Protein AF-A0A5P0ZJN7-F1 (afdb_monomer)

Organism: NCBI:txid2486008

Sequence (76 aa):
MNFKIWWVLTIFYIVLFSSIATWLLVRPISGVTAAEVYQFRAFSLAIMGFFLTIASVSQVLIAFGLRDKARKKSAE

Foldseek 3Di:
DPVVVLVVVLVVLVVVLVVVLVCLVPDDDPPDDPVVSVVVSVVVNVVSVVVSVVVVVVSVVVVVVVVVVVVVVVVD

pLDDT: mean 77.14, std 9.13, range [49.22, 87.5]

Mean predicted aligned error: 8.75 Å

Secondary structure (DSSP, 8-state):
--HHHHHHHHHHHHHHHHHHHHHHHHS---SS-HHHHHHHHHHHHHHHHHHHHHHHHHHHHHHHHHHHHHHHHT--

Structure (mmCIF, N/CA/C/O backbone):
data_AF-A0A5P0ZJN7-F1
#
_entry.id   AF-A0A5P0ZJN7-F1
#
loop_
_atom_site.group_PDB
_atom_site.id
_atom_site.type_symbol
_atom_site.label_atom_id
_atom_site.label_alt_id
_atom_site.label_comp_id
_atom_site.label_asym_id
_atom_site.label_entity_id
_atom_site.label_seq_id
_atom_site.pdbx_PDB_ins_code
_atom_site.Cartn_x
_atom_site.Cartn_y
_atom_site.Cartn_z
_atom_site.occupancy
_atom_site.B_iso_or_equiv
_atom_site.auth_seq_id
_atom_site.auth_comp_id
_atom_site.auth_asym_id
_atom_site.auth_atom_id
_atom_site.pdbx_PDB_model_num
ATOM 1 N N . MET A 1 1 ? -17.722 6.554 18.261 1.00 52.50 1 MET A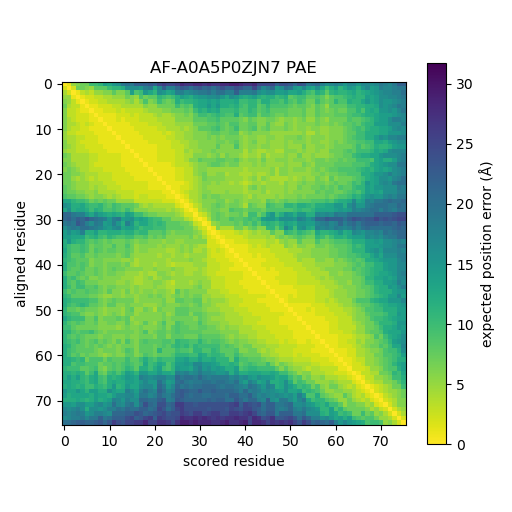 N 1
ATOM 2 C CA . MET A 1 1 ? -17.373 6.590 16.824 1.00 52.50 1 MET A CA 1
ATOM 3 C C . MET A 1 1 ? -17.966 5.346 16.180 1.00 52.50 1 MET A C 1
ATOM 5 O O . MET A 1 1 ? -17.680 4.256 16.657 1.00 52.50 1 MET A O 1
ATOM 9 N N . ASN A 1 2 ? -18.882 5.487 15.218 1.00 62.56 2 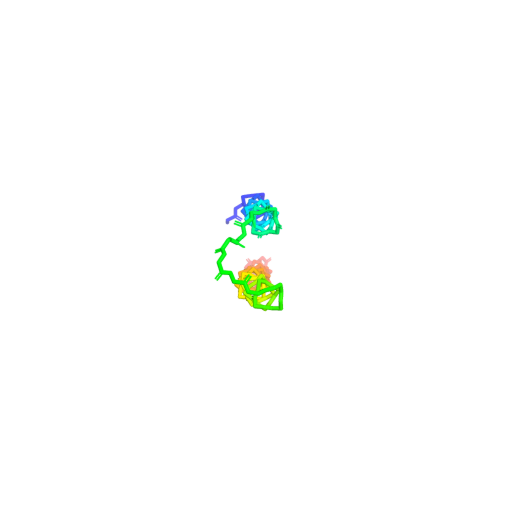ASN A N 1
ATOM 10 C CA . ASN A 1 2 ? -19.616 4.344 14.667 1.00 62.56 2 ASN A CA 1
ATOM 11 C C . ASN A 1 2 ? -18.653 3.366 13.977 1.00 62.56 2 ASN A C 1
ATOM 13 O O . ASN A 1 2 ? -18.013 3.732 12.995 1.00 62.56 2 ASN A O 1
ATOM 17 N N . PHE A 1 3 ? -18.592 2.119 14.457 1.00 65.50 3 PHE A N 1
ATOM 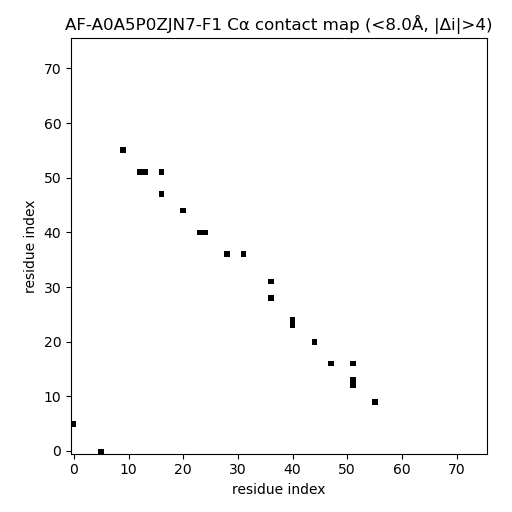18 C CA . PHE A 1 3 ? -17.748 1.043 13.908 1.00 65.50 3 PHE A CA 1
ATOM 19 C C . PHE A 1 3 ? -17.948 0.871 12.386 1.00 65.50 3 PHE A C 1
ATOM 21 O O . PHE A 1 3 ? -17.016 0.548 11.663 1.00 65.50 3 PHE A O 1
ATOM 28 N N . LYS A 1 4 ? -19.151 1.185 11.882 1.00 68.06 4 LYS A N 1
ATOM 29 C CA . LYS A 1 4 ? -19.492 1.201 10.449 1.00 68.06 4 LYS A CA 1
ATOM 30 C C . LYS A 1 4 ? -18.706 2.240 9.638 1.00 68.06 4 LYS A C 1
ATOM 32 O O . LYS A 1 4 ? -18.132 1.885 8.619 1.00 68.06 4 LYS A O 1
ATOM 37 N N . ILE A 1 5 ? -18.635 3.495 10.099 1.00 73.12 5 ILE A N 1
ATOM 38 C CA . ILE A 1 5 ? -17.861 4.568 9.431 1.00 73.12 5 ILE A CA 1
ATOM 39 C C . ILE A 1 5 ? -16.383 4.186 9.350 1.00 73.12 5 ILE A C 1
ATOM 41 O O . ILE A 1 5 ? -15.686 4.511 8.395 1.00 73.12 5 ILE A O 1
ATOM 45 N N . TRP A 1 6 ? -15.928 3.450 10.354 1.00 71.44 6 TRP A N 1
ATOM 46 C CA . TRP A 1 6 ? -14.554 3.023 10.476 1.00 71.44 6 TRP A CA 1
ATOM 47 C C . TRP A 1 6 ? -14.147 1.991 9.416 1.00 71.44 6 TRP A C 1
ATOM 49 O O . TRP A 1 6 ? -13.165 2.194 8.711 1.00 71.44 6 TRP A O 1
ATOM 59 N N . TRP A 1 7 ? -14.960 0.950 9.222 1.00 76.44 7 TRP A N 1
ATOM 60 C CA . TRP A 1 7 ? -14.757 -0.027 8.147 1.00 76.44 7 TRP A CA 1
ATOM 61 C C . TRP A 1 7 ? -14.915 0.579 6.753 1.00 76.44 7 TRP A C 1
ATOM 63 O O . TRP A 1 7 ? -14.164 0.225 5.848 1.00 76.44 7 TRP A O 1
ATOM 73 N N . VAL A 1 8 ? -15.849 1.520 6.580 1.00 81.00 8 VAL A N 1
ATOM 74 C CA . VAL A 1 8 ? -16.018 2.246 5.311 1.00 81.00 8 VAL A CA 1
ATOM 75 C C . VAL A 1 8 ? -14.750 3.022 4.957 1.00 81.00 8 VAL A C 1
ATOM 77 O O . VAL A 1 8 ? -14.321 2.988 3.807 1.00 81.00 8 VAL A O 1
ATOM 80 N N . LEU A 1 9 ? -14.108 3.661 5.940 1.00 81.62 9 LEU A N 1
ATOM 81 C CA . LEU A 1 9 ? -12.854 4.379 5.724 1.00 81.62 9 LEU A CA 1
ATOM 82 C C . LEU A 1 9 ? -11.717 3.426 5.320 1.00 81.62 9 LEU A C 1
ATOM 84 O O . LEU A 1 9 ? -10.979 3.721 4.385 1.00 81.62 9 LEU A O 1
ATOM 88 N N . THR A 1 10 ? -11.593 2.266 5.968 1.00 79.56 10 THR A N 1
ATOM 89 C CA . THR A 1 10 ? -10.596 1.249 5.593 1.00 79.56 10 THR A CA 1
ATOM 90 C C . THR A 1 10 ? -10.825 0.726 4.173 1.00 79.56 10 THR A C 1
ATOM 92 O O . THR A 1 10 ? -9.889 0.692 3.378 1.00 79.56 10 THR A O 1
ATOM 95 N N . ILE A 1 11 ? -12.067 0.379 3.819 1.00 83.56 11 ILE A N 1
ATOM 96 C CA . ILE A 1 11 ? -12.419 -0.077 2.463 1.00 83.56 11 ILE A CA 1
ATOM 97 C C . ILE A 1 11 ? -12.103 1.012 1.432 1.00 83.56 11 ILE A C 1
ATOM 99 O O . ILE A 1 11 ? -11.529 0.714 0.388 1.00 83.56 11 ILE A O 1
ATOM 103 N N . PHE A 1 12 ? -12.408 2.275 1.740 1.00 84.38 12 PHE A N 1
ATOM 104 C CA . PHE A 1 12 ? -12.071 3.409 0.882 1.00 84.38 12 PHE A CA 1
ATOM 105 C C . PHE A 1 12 ? -10.561 3.495 0.609 1.00 84.38 12 PHE A C 1
ATOM 107 O O . PHE A 1 12 ? -10.160 3.602 -0.549 1.00 84.38 12 PHE A O 1
ATOM 114 N N . TYR A 1 13 ? -9.715 3.369 1.639 1.00 80.50 13 TYR A N 1
ATOM 115 C CA . TYR A 1 13 ? -8.256 3.364 1.466 1.00 80.50 13 TYR A CA 1
ATOM 116 C C . TYR A 1 13 ? -7.751 2.166 0.657 1.00 80.50 13 TYR A C 1
ATOM 118 O O . TYR A 1 13 ? -6.849 2.333 -0.163 1.00 80.50 13 TYR A O 1
ATOM 126 N N . ILE A 1 14 ? -8.341 0.982 0.839 1.00 83.94 14 ILE A N 1
ATOM 127 C CA . ILE A 1 14 ? -7.994 -0.211 0.054 1.00 83.94 14 ILE A CA 1
ATOM 128 C C . ILE A 1 14 ? -8.313 0.014 -1.428 1.00 83.94 14 ILE A C 1
ATOM 130 O O . ILE A 1 14 ? -7.455 -0.209 -2.278 1.00 83.94 14 ILE A O 1
ATOM 134 N N . VAL A 1 15 ? -9.512 0.509 -1.750 1.00 87.50 15 VAL A N 1
ATOM 135 C CA . VAL A 1 15 ? -9.926 0.777 -3.139 1.00 87.50 15 VAL A CA 1
ATOM 136 C C . VAL A 1 15 ? -9.050 1.853 -3.783 1.00 87.50 15 VAL A C 1
ATOM 138 O O . VAL A 1 15 ? -8.621 1.698 -4.931 1.00 87.50 15 VAL A O 1
ATOM 141 N N . LEU A 1 16 ? -8.747 2.925 -3.046 1.00 84.56 16 LEU A N 1
ATOM 142 C CA . LEU A 1 16 ? -7.870 3.996 -3.514 1.00 84.56 16 LEU A CA 1
ATOM 143 C C . LEU A 1 16 ? -6.461 3.460 -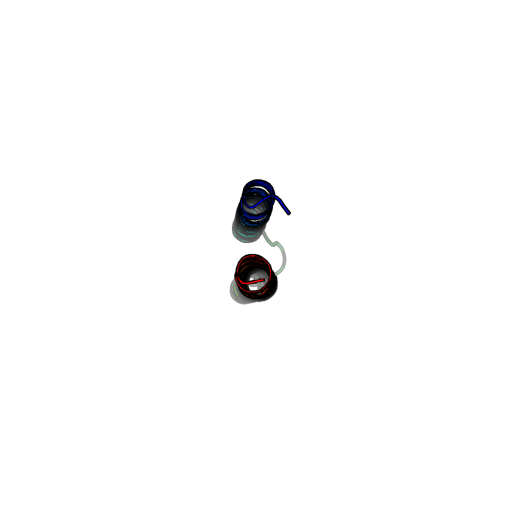3.813 1.00 84.56 16 LEU A C 1
ATOM 145 O O . LEU A 1 16 ? -5.900 3.742 -4.871 1.00 84.56 16 LEU A O 1
ATOM 149 N N . PHE A 1 17 ? -5.923 2.624 -2.922 1.00 85.19 17 PHE A N 1
ATOM 150 C CA . PH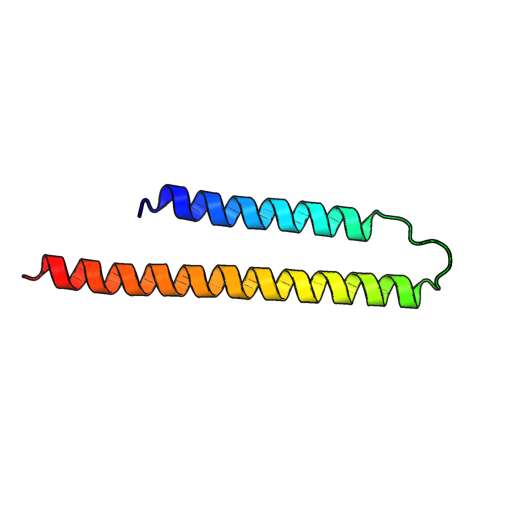E A 1 17 ? -4.627 1.978 -3.105 1.00 85.19 17 PHE A CA 1
ATOM 151 C C . PHE A 1 17 ? -4.611 1.050 -4.321 1.00 85.19 17 PHE A C 1
ATOM 153 O O . PHE A 1 17 ? -3.736 1.188 -5.172 1.00 85.19 17 PHE A O 1
ATOM 160 N N . SER A 1 18 ? -5.593 0.154 -4.456 1.00 82.19 18 SER A N 1
ATOM 161 C CA . SER A 1 18 ? -5.687 -0.755 -5.604 1.00 82.19 18 SER A CA 1
ATOM 162 C C . SER A 1 18 ? -5.813 -0.001 -6.930 1.00 82.19 18 SER A C 1
ATOM 164 O O . SER A 1 18 ? -5.205 -0.404 -7.923 1.00 82.19 18 SER A O 1
ATOM 166 N N . SER A 1 19 ? -6.542 1.118 -6.949 1.00 85.56 19 SER A N 1
ATOM 167 C CA . SER A 1 19 ? -6.698 1.957 -8.145 1.00 85.56 19 SER A CA 1
ATOM 168 C C . SER A 1 19 ? -5.376 2.606 -8.558 1.00 85.56 19 SER A C 1
ATOM 170 O O . SER A 1 19 ? -4.986 2.531 -9.723 1.00 85.56 19 SER A O 1
ATOM 172 N N . ILE A 1 20 ? -4.645 3.188 -7.601 1.00 84.56 20 ILE A N 1
ATOM 173 C CA . ILE A 1 20 ? -3.349 3.827 -7.864 1.00 84.56 20 ILE A CA 1
ATOM 174 C C . ILE A 1 20 ? -2.289 2.784 -8.238 1.00 84.56 20 ILE A C 1
ATOM 176 O O . ILE A 1 20 ? -1.534 2.998 -9.183 1.00 84.56 20 ILE A O 1
ATOM 180 N N . ALA A 1 21 ? -2.262 1.634 -7.560 1.00 83.06 21 ALA A N 1
ATOM 181 C CA . ALA A 1 21 ? -1.356 0.535 -7.884 1.00 83.06 21 ALA A CA 1
ATOM 182 C C . ALA A 1 21 ? -1.584 0.022 -9.315 1.00 83.06 21 ALA A C 1
ATOM 184 O O . ALA A 1 21 ? -0.633 -0.114 -10.083 1.00 83.06 21 ALA A O 1
ATOM 185 N N . THR A 1 22 ? -2.844 -0.192 -9.704 1.00 85.62 22 THR A N 1
ATOM 186 C CA . THR A 1 22 ? -3.199 -0.612 -11.069 1.00 85.62 22 THR A CA 1
ATOM 187 C C . THR A 1 22 ? -2.770 0.436 -12.091 1.00 85.62 22 THR A C 1
ATOM 189 O O . THR A 1 22 ? -2.122 0.103 -13.081 1.00 85.62 22 THR A O 1
ATOM 192 N N . TRP A 1 23 ? -3.053 1.715 -11.831 1.00 84.44 23 TRP A N 1
ATOM 193 C CA . TRP A 1 23 ? -2.627 2.808 -12.703 1.00 84.44 23 TRP A CA 1
ATOM 194 C C . TRP A 1 23 ? -1.103 2.853 -12.873 1.00 84.44 23 TRP A C 1
ATOM 196 O O . TRP A 1 23 ? -0.612 2.989 -13.991 1.00 84.44 23 TRP A O 1
ATOM 206 N N . LEU A 1 24 ? -0.345 2.666 -11.792 1.00 83.50 24 LEU A N 1
ATOM 207 C CA . LEU A 1 24 ? 1.118 2.667 -11.812 1.00 83.50 24 LEU A CA 1
ATOM 208 C C . LEU A 1 24 ? 1.702 1.507 -12.640 1.00 83.50 24 LEU A C 1
ATOM 210 O O . LEU A 1 24 ? 2.713 1.673 -13.328 1.00 83.50 24 LEU A O 1
ATOM 214 N N . LEU A 1 25 ? 1.062 0.336 -12.583 1.00 80.38 25 LEU A N 1
ATOM 215 C CA . LEU A 1 25 ? 1.473 -0.854 -13.332 1.00 80.38 25 LEU A CA 1
ATOM 216 C C . LEU A 1 25 ? 1.113 -0.766 -14.820 1.00 80.38 25 LEU A C 1
ATOM 218 O O . LEU A 1 25 ? 1.881 -1.233 -15.661 1.00 80.38 25 LEU A O 1
ATOM 222 N N . VAL A 1 26 ? -0.026 -0.152 -15.147 1.00 84.38 26 VAL A N 1
ATOM 223 C CA . VAL A 1 26 ? -0.520 -0.033 -16.527 1.00 84.38 26 VAL A CA 1
ATOM 224 C C . VAL A 1 26 ? 0.107 1.157 -17.254 1.00 84.38 26 VAL A C 1
ATOM 226 O O . VAL A 1 26 ? 0.287 1.105 -18.471 1.00 84.38 26 VAL A O 1
ATOM 229 N N . ARG A 1 27 ? 0.483 2.225 -16.538 1.00 81.88 27 ARG A N 1
ATOM 230 C CA . ARG A 1 27 ? 1.036 3.432 -17.158 1.00 81.88 27 ARG A CA 1
ATOM 231 C C . ARG A 1 27 ? 2.347 3.118 -17.893 1.00 81.88 27 ARG A C 1
ATOM 233 O O . ARG A 1 27 ? 3.303 2.664 -17.251 1.00 81.88 27 ARG A O 1
ATOM 240 N N . PRO A 1 28 ? 2.437 3.404 -19.204 1.00 77.38 28 PRO A N 1
ATOM 241 C CA . PRO A 1 28 ? 3.693 3.301 -19.927 1.00 77.38 28 PRO A CA 1
ATOM 242 C C . PRO A 1 28 ? 4.643 4.403 -19.451 1.00 77.38 28 PRO A C 1
ATOM 244 O O . PRO A 1 28 ? 4.262 5.570 -19.347 1.00 77.38 28 PRO A O 1
ATOM 247 N N . ILE A 1 29 ? 5.880 4.022 -19.14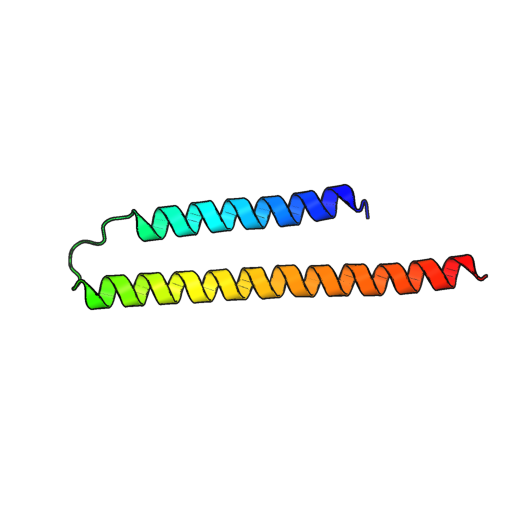1 1.00 76.88 29 ILE A N 1
ATOM 248 C CA . ILE A 1 29 ? 6.958 4.953 -18.810 1.00 76.88 29 ILE A CA 1
ATOM 249 C C . ILE A 1 29 ? 7.919 4.935 -19.994 1.00 76.88 29 ILE A C 1
ATOM 251 O O . ILE A 1 29 ? 8.589 3.937 -20.247 1.00 76.88 29 ILE A O 1
ATOM 255 N N . SER A 1 30 ? 7.922 6.018 -20.760 1.00 77.56 30 SER A N 1
ATOM 256 C CA . SER A 1 30 ? 8.786 6.217 -21.920 1.00 77.56 30 SER A CA 1
ATOM 257 C C . SER A 1 30 ? 10.099 6.892 -21.510 1.00 77.56 30 SER A C 1
ATOM 259 O O . SER A 1 30 ? 10.107 7.756 -20.637 1.00 77.56 30 SER A O 1
ATOM 261 N N . GLY A 1 31 ? 11.205 6.511 -22.158 1.00 74.50 31 GLY A N 1
ATOM 262 C CA . GLY A 1 31 ? 12.522 7.136 -21.958 1.00 74.50 31 GLY A CA 1
ATOM 263 C C . GLY A 1 31 ? 13.389 6.534 -20.846 1.00 74.50 31 GLY A C 1
ATOM 264 O O . GLY A 1 31 ? 14.356 7.168 -20.442 1.00 74.50 31 GLY A O 1
ATOM 265 N N . VAL A 1 32 ? 13.056 5.339 -20.349 1.00 78.50 32 VAL A N 1
ATOM 266 C CA . VAL A 1 32 ? 13.734 4.687 -19.215 1.00 78.50 32 VAL A CA 1
ATOM 267 C C . VAL A 1 32 ? 13.880 3.182 -19.499 1.00 78.50 32 VAL A C 1
ATOM 269 O O . VAL A 1 32 ? 13.030 2.609 -20.187 1.00 78.50 32 VAL A O 1
ATOM 272 N N . THR A 1 33 ? 14.939 2.523 -19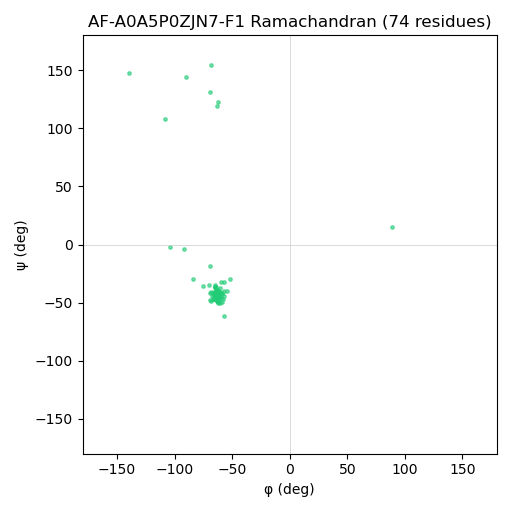.016 1.00 81.06 33 THR A N 1
ATOM 273 C CA . THR A 1 33 ? 15.132 1.078 -19.243 1.00 81.06 33 THR A CA 1
ATOM 274 C C . THR A 1 33 ? 14.095 0.238 -18.486 1.00 81.06 33 THR A C 1
ATOM 276 O O . THR A 1 33 ? 13.564 0.646 -17.453 1.00 81.06 33 THR A O 1
ATOM 279 N N . ALA A 1 34 ? 13.806 -0.977 -18.967 1.00 78.00 34 ALA A N 1
ATOM 280 C CA . ALA A 1 34 ? 12.810 -1.858 -18.341 1.00 78.00 34 ALA A CA 1
ATOM 281 C C . ALA A 1 34 ? 13.111 -2.167 -16.857 1.00 78.00 34 ALA A C 1
ATOM 283 O O . ALA A 1 34 ? 12.188 -2.303 -16.053 1.00 78.00 34 ALA A O 1
ATOM 284 N N . ALA A 1 35 ? 14.395 -2.234 -16.487 1.00 80.94 35 ALA A N 1
ATOM 285 C CA . ALA A 1 35 ? 14.834 -2.456 -15.112 1.00 80.94 35 ALA A CA 1
ATOM 286 C C . ALA A 1 35 ? 14.501 -1.264 -14.200 1.00 80.94 35 ALA A C 1
ATOM 288 O O . ALA A 1 35 ? 13.968 -1.449 -13.107 1.00 80.94 35 ALA A O 1
ATOM 289 N N . GLU A 1 36 ? 14.748 -0.041 -14.665 1.00 81.25 36 GLU A N 1
ATOM 290 C CA .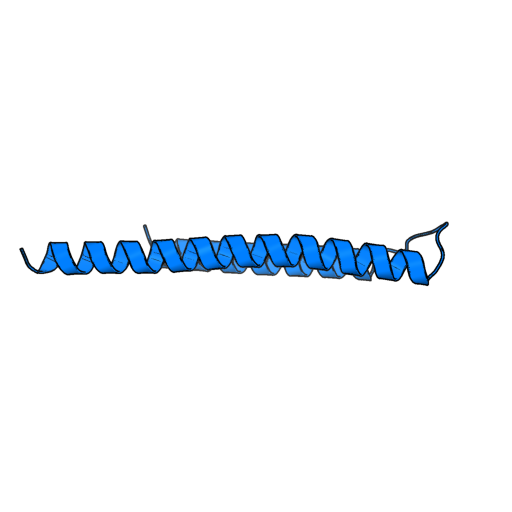 GLU A 1 36 ? 14.423 1.186 -13.933 1.00 81.25 36 GLU A CA 1
ATOM 291 C C . GLU A 1 36 ? 12.907 1.356 -13.776 1.00 81.25 36 GLU A C 1
ATOM 293 O O . GLU A 1 36 ? 12.431 1.680 -12.691 1.00 81.25 36 GLU A O 1
ATOM 298 N N . VAL A 1 37 ? 12.118 1.049 -14.814 1.00 82.44 37 VAL A N 1
ATOM 299 C CA . VAL A 1 37 ? 10.646 1.050 -14.730 1.00 82.44 37 VAL A CA 1
ATOM 300 C C . VAL A 1 37 ? 10.153 0.079 -13.655 1.00 82.44 37 VAL A C 1
ATOM 302 O O . VAL A 1 37 ? 9.254 0.417 -12.882 1.00 82.44 37 VAL A O 1
ATOM 305 N N . TYR A 1 38 ? 10.750 -1.114 -13.570 1.00 82.12 38 TYR A N 1
ATOM 306 C CA . TYR A 1 38 ? 10.417 -2.087 -12.532 1.00 82.12 38 TYR A CA 1
ATOM 307 C C . TYR A 1 38 ? 10.804 -1.590 -11.132 1.00 82.12 38 TYR A C 1
ATOM 309 O O . TYR A 1 38 ? 9.990 -1.676 -10.213 1.00 82.12 38 TYR A O 1
ATOM 317 N N . GLN A 1 39 ? 11.999 -1.014 -10.971 1.00 82.44 39 GLN A N 1
ATOM 318 C CA . GLN A 1 39 ? 12.457 -0.454 -9.696 1.00 82.44 39 GLN A CA 1
ATOM 319 C C . GLN A 1 39 ? 11.569 0.700 -9.221 1.00 82.44 39 GLN A C 1
ATOM 321 O O . GLN A 1 39 ? 11.137 0.693 -8.069 1.00 82.44 39 GLN A O 1
ATOM 326 N N . PHE A 1 40 ? 11.223 1.644 -10.101 1.00 81.31 40 PHE A N 1
ATOM 327 C CA . PHE A 1 40 ? 10.314 2.744 -9.773 1.00 81.31 40 PHE A CA 1
ATOM 328 C C . PHE A 1 40 ? 8.935 2.233 -9.357 1.00 81.31 40 PHE A C 1
ATOM 330 O O . PHE A 1 40 ? 8.393 2.673 -8.343 1.00 81.31 40 PHE A O 1
ATOM 337 N N . ARG A 1 41 ? 8.381 1.264 -10.097 1.00 83.50 41 ARG A N 1
ATOM 338 C CA . ARG A 1 41 ? 7.085 0.663 -9.761 1.00 83.50 41 ARG A CA 1
ATOM 339 C C . ARG A 1 41 ? 7.120 -0.034 -8.407 1.00 83.50 41 ARG A C 1
ATOM 341 O O . ARG A 1 41 ? 6.269 0.243 -7.567 1.00 83.50 41 ARG A O 1
ATOM 348 N N . ALA A 1 42 ? 8.113 -0.889 -8.179 1.00 81.75 42 ALA A N 1
ATOM 349 C CA . ALA A 1 42 ? 8.271 -1.618 -6.926 1.00 81.75 42 ALA A CA 1
ATOM 350 C C . ALA A 1 42 ? 8.468 -0.671 -5.733 1.00 81.75 42 ALA A C 1
ATOM 352 O O . ALA A 1 42 ? 7.840 -0.858 -4.694 1.00 81.75 42 ALA A O 1
ATOM 353 N N . PHE A 1 43 ? 9.275 0.381 -5.896 1.00 84.00 43 PHE A N 1
ATOM 354 C CA . PHE A 1 43 ? 9.520 1.377 -4.856 1.00 84.00 43 PHE A CA 1
ATOM 355 C C . PHE A 1 43 ? 8.257 2.174 -4.508 1.00 84.00 43 PHE A C 1
ATOM 357 O O . PHE A 1 43 ? 7.909 2.304 -3.334 1.00 84.00 43 PHE A O 1
ATOM 364 N N . SER A 1 44 ? 7.516 2.654 -5.511 1.00 83.25 44 SER A N 1
ATOM 365 C CA . SER A 1 44 ? 6.247 3.352 -5.285 1.00 83.25 44 SER A CA 1
ATOM 366 C C . SER A 1 44 ? 5.189 2.446 -4.645 1.00 83.25 44 SER A C 1
ATOM 368 O O . SER A 1 44 ? 4.512 2.880 -3.713 1.00 83.25 44 SER A O 1
ATOM 370 N N . LEU A 1 45 ? 5.074 1.182 -5.075 1.00 84.75 45 LEU A N 1
ATOM 371 C CA . LEU A 1 45 ? 4.193 0.195 -4.438 1.00 84.75 45 LEU A CA 1
ATOM 372 C C . LEU A 1 45 ? 4.590 -0.070 -2.980 1.00 84.75 45 LEU A C 1
ATOM 374 O O . LEU A 1 45 ? 3.713 -0.131 -2.118 1.00 84.75 45 LEU A O 1
ATOM 378 N N . ALA A 1 46 ? 5.888 -0.178 -2.688 1.00 84.31 46 ALA A N 1
ATOM 379 C CA . ALA A 1 46 ? 6.391 -0.392 -1.334 1.00 84.31 46 ALA A CA 1
ATOM 380 C C . ALA A 1 46 ? 6.082 0.797 -0.411 1.00 84.31 46 ALA A C 1
ATOM 382 O O . ALA A 1 46 ? 5.573 0.593 0.691 1.00 84.31 46 ALA A O 1
ATOM 383 N N . ILE A 1 47 ? 6.311 2.035 -0.868 1.00 85.81 47 ILE A N 1
ATOM 384 C CA . ILE A 1 47 ? 5.972 3.247 -0.104 1.00 85.81 47 ILE A CA 1
ATOM 385 C C . ILE A 1 47 ? 4.472 3.299 0.179 1.00 85.81 47 ILE A C 1
ATOM 387 O O . ILE A 1 47 ? 4.061 3.486 1.324 1.00 85.81 47 ILE A O 1
ATOM 391 N N . MET A 1 48 ? 3.638 3.115 -0.843 1.00 82.00 48 MET A N 1
ATOM 392 C CA . MET A 1 48 ? 2.191 3.161 -0.651 1.00 82.00 48 MET A CA 1
ATOM 393 C C . MET A 1 48 ? 1.704 2.035 0.274 1.00 82.00 48 MET A C 1
ATOM 395 O O . MET A 1 48 ? 0.858 2.278 1.135 1.00 82.00 48 MET A O 1
ATOM 399 N N . GLY A 1 49 ? 2.260 0.825 0.146 1.00 83.00 49 GLY A N 1
ATOM 400 C CA . GLY A 1 49 ? 1.933 -0.311 1.010 1.00 83.00 49 GLY A CA 1
ATOM 401 C C . GLY A 1 49 ? 2.345 -0.079 2.465 1.00 83.00 49 GLY A C 1
ATOM 402 O O . GLY A 1 49 ? 1.605 -0.434 3.384 1.00 83.00 49 GLY A O 1
ATOM 403 N N . PHE A 1 50 ? 3.476 0.592 2.690 1.00 83.69 50 PHE A N 1
ATOM 404 C CA . PHE A 1 50 ? 3.921 1.000 4.020 1.00 83.69 50 PHE A CA 1
ATOM 405 C C . PHE A 1 50 ? 2.934 1.974 4.678 1.00 83.69 50 PHE A C 1
ATOM 407 O O . PHE A 1 50 ? 2.496 1.736 5.804 1.00 83.69 50 PHE A O 1
ATOM 414 N N . PHE A 1 51 ? 2.503 3.019 3.962 1.00 81.81 51 PHE A N 1
ATOM 415 C CA . PHE A 1 51 ? 1.500 3.958 4.478 1.00 81.81 51 PHE A CA 1
ATOM 416 C C . PHE A 1 51 ? 0.150 3.287 4.752 1.00 81.81 51 PHE A C 1
ATOM 418 O O . PHE A 1 51 ? -0.470 3.566 5.778 1.00 81.81 51 PHE A O 1
ATOM 425 N N . LEU A 1 52 ? -0.285 2.365 3.886 1.00 82.19 52 LEU A N 1
ATOM 426 C CA . LEU A 1 52 ? -1.506 1.585 4.100 1.00 82.19 52 LEU A CA 1
ATOM 427 C C . LEU A 1 52 ? -1.411 0.721 5.368 1.00 82.19 52 LEU A C 1
ATOM 429 O O . LEU A 1 52 ? -2.365 0.640 6.144 1.00 82.19 52 LEU A O 1
ATOM 433 N N . THR A 1 53 ? -0.250 0.106 5.595 1.00 82.50 53 THR A N 1
ATOM 434 C CA . THR A 1 53 ? 0.015 -0.722 6.776 1.00 82.50 53 THR A CA 1
ATOM 435 C C . THR A 1 53 ? -0.002 0.121 8.046 1.00 82.50 53 THR A C 1
ATOM 437 O O . THR A 1 53 ? -0.696 -0.241 8.992 1.00 82.50 53 THR A O 1
ATOM 440 N N . ILE A 1 54 ? 0.670 1.278 8.063 1.00 85.31 54 ILE A N 1
ATOM 441 C CA . ILE A 1 54 ? 0.625 2.206 9.203 1.00 85.31 54 ILE A CA 1
ATOM 442 C C . ILE A 1 54 ? -0.810 2.650 9.473 1.00 85.31 54 ILE A C 1
ATOM 444 O O . ILE A 1 54 ? -1.270 2.545 10.607 1.00 85.31 54 ILE A O 1
ATOM 448 N N . ALA A 1 55 ? -1.534 3.092 8.442 1.00 81.69 55 ALA A N 1
ATOM 449 C CA . ALA A 1 55 ? -2.916 3.532 8.588 1.00 81.69 55 ALA A CA 1
ATOM 450 C C . ALA A 1 55 ? -3.793 2.424 9.189 1.00 81.69 55 ALA A C 1
ATOM 452 O O . ALA A 1 55 ? -4.532 2.680 10.138 1.00 81.69 55 ALA A O 1
ATOM 453 N N . SER A 1 56 ? -3.644 1.189 8.702 1.00 79.62 56 SER A N 1
ATOM 454 C CA . SER A 1 56 ? -4.380 0.017 9.187 1.00 79.62 56 SER A CA 1
ATOM 455 C C . SER A 1 56 ? -3.998 -0.366 10.623 1.00 79.62 56 SER A C 1
ATOM 457 O O . SER A 1 56 ? -4.871 -0.665 11.434 1.00 79.62 56 SER A O 1
ATOM 459 N N . VAL A 1 57 ? -2.712 -0.320 10.982 1.00 83.62 57 VAL A N 1
ATOM 460 C CA . VAL A 1 57 ? -2.230 -0.639 12.338 1.00 83.62 57 VAL A CA 1
ATOM 461 C C . VAL A 1 57 ? -2.669 0.427 13.340 1.00 83.62 57 VAL A C 1
ATOM 463 O O . VAL A 1 57 ? -3.229 0.088 14.382 1.00 83.62 57 VAL A O 1
ATOM 466 N N . SER A 1 58 ? -2.485 1.713 13.026 1.00 81.31 58 SER A N 1
ATOM 467 C CA . SER A 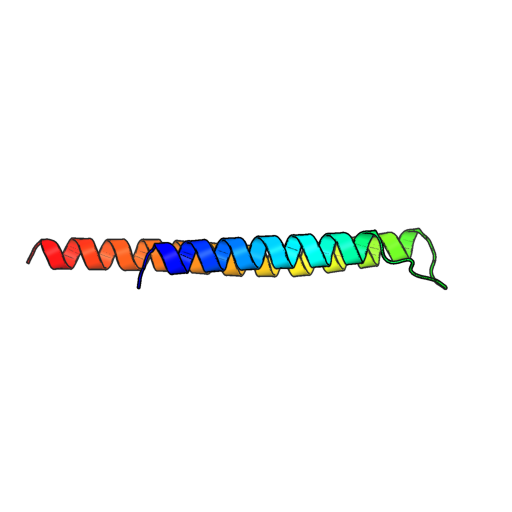1 58 ? -2.969 2.827 13.852 1.00 81.31 58 SER A CA 1
ATOM 468 C C . SER A 1 58 ? -4.475 2.742 14.061 1.00 81.31 58 SER A C 1
ATOM 470 O O . SER A 1 58 ? -4.965 2.951 15.170 1.00 81.31 58 SER A O 1
ATOM 472 N N . GLN A 1 59 ? -5.205 2.363 13.014 1.00 75.19 59 GLN A N 1
ATOM 473 C CA . GLN A 1 59 ? -6.611 2.029 13.106 1.00 75.19 59 GLN A CA 1
ATOM 474 C C . GLN A 1 59 ? -6.836 0.895 14.139 1.00 75.19 59 GLN A C 1
ATOM 476 O O . GLN A 1 59 ? -7.486 1.118 15.167 1.00 75.19 59 GLN A O 1
ATOM 481 N N . VAL A 1 60 ? -6.279 -0.300 13.949 1.00 79.75 60 VAL A N 1
ATOM 482 C CA . VAL A 1 60 ? -6.503 -1.439 14.865 1.00 79.75 60 VAL A CA 1
ATOM 483 C C . VAL A 1 60 ? -6.167 -1.099 16.324 1.00 79.75 60 VAL A C 1
ATOM 485 O O . VAL A 1 60 ? -6.931 -1.453 17.225 1.00 79.75 60 VAL A O 1
ATOM 488 N N . LEU A 1 61 ? -5.088 -0.351 16.566 1.00 81.81 61 LEU A N 1
ATOM 489 C CA . LEU A 1 61 ? -4.688 0.092 17.904 1.00 81.81 61 LEU A CA 1
ATOM 490 C C . LEU A 1 61 ? -5.727 1.016 18.554 1.00 81.81 61 LEU A C 1
ATOM 492 O O . LEU A 1 61 ? -6.075 0.822 19.720 1.00 81.81 61 LEU A O 1
ATOM 496 N N . ILE A 1 62 ? -6.277 1.978 17.807 1.00 77.94 62 ILE A N 1
ATOM 497 C CA . ILE A 1 62 ? -7.359 2.846 18.297 1.00 77.94 62 ILE A CA 1
ATOM 498 C C . ILE A 1 62 ? -8.607 2.014 18.617 1.00 77.94 62 ILE A C 1
ATOM 500 O O . ILE A 1 62 ? -9.245 2.230 19.649 1.00 77.94 62 ILE A O 1
ATOM 504 N N . ALA A 1 63 ? -8.950 1.035 17.775 1.00 73.00 63 ALA A N 1
ATOM 505 C CA . ALA A 1 63 ? -10.098 0.161 18.010 1.00 73.00 63 ALA A CA 1
ATOM 506 C C . ALA A 1 63 ? -9.930 -0.698 19.279 1.00 73.00 63 ALA A C 1
ATOM 508 O O . ALA A 1 63 ? -10.881 -0.840 20.053 1.00 73.00 63 ALA A O 1
ATOM 509 N N . PHE A 1 64 ? -8.726 -1.222 19.528 1.00 76.69 64 PHE A N 1
ATOM 510 C CA . PHE A 1 64 ? -8.401 -1.953 20.757 1.00 76.69 64 PHE A CA 1
ATOM 511 C C . PHE A 1 64 ? -8.436 -1.050 21.997 1.00 76.69 64 PHE A C 1
ATOM 513 O O . PHE A 1 64 ? -9.082 -1.397 22.985 1.00 76.69 64 PHE A O 1
ATOM 520 N N . GLY A 1 65 ? -7.827 0.138 21.935 1.00 73.50 65 GLY A N 1
ATOM 521 C CA . GLY A 1 65 ? -7.819 1.087 23.053 1.00 73.50 65 GLY A CA 1
ATOM 522 C C . GLY A 1 65 ? -9.213 1.616 23.418 1.00 73.50 65 GLY A C 1
ATOM 523 O O . GLY A 1 65 ? -9.532 1.789 24.596 1.00 73.50 65 GLY A O 1
ATOM 524 N N . LEU A 1 66 ? -10.085 1.831 22.426 1.00 67.31 66 LEU A N 1
ATOM 525 C CA . LEU A 1 66 ? -11.478 2.229 22.662 1.00 67.31 66 LEU A CA 1
ATOM 526 C C . LEU A 1 66 ? -12.318 1.096 23.264 1.00 67.31 66 LEU A C 1
ATOM 528 O O . LEU A 1 66 ? -13.182 1.365 24.100 1.00 67.31 66 LEU A O 1
ATOM 532 N N . ARG A 1 67 ? -12.062 -0.162 22.878 1.00 64.12 67 ARG A N 1
ATOM 533 C CA . ARG A 1 67 ? -12.718 -1.333 23.480 1.00 64.12 67 ARG A CA 1
ATOM 534 C C . ARG A 1 67 ? -12.367 -1.489 24.957 1.00 64.12 67 ARG A C 1
ATOM 536 O O . ARG A 1 67 ? -13.266 -1.753 25.751 1.00 64.12 67 ARG A O 1
ATOM 543 N N . ASP A 1 68 ? -11.107 -1.277 25.329 1.00 65.62 68 ASP A N 1
ATOM 544 C CA . ASP A 1 68 ? -10.668 -1.383 26.726 1.00 65.62 68 ASP A CA 1
ATOM 545 C C . ASP A 1 68 ? -11.325 -0.312 27.617 1.00 65.62 68 ASP A C 1
ATOM 547 O O . ASP A 1 68 ? -11.891 -0.616 28.670 1.00 65.62 68 ASP A O 1
ATOM 551 N N . LYS A 1 69 ? -11.387 0.938 27.130 1.00 62.12 69 LYS A N 1
ATOM 552 C CA . LYS A 1 69 ? -12.102 2.027 27.819 1.00 62.12 69 LYS A CA 1
ATOM 553 C C . LYS A 1 69 ? -13.606 1.775 27.944 1.00 62.12 69 LYS A C 1
ATOM 555 O O . LYS A 1 69 ? -14.181 2.073 28.988 1.00 62.12 69 LYS A O 1
ATOM 560 N N . ALA A 1 70 ? -14.247 1.231 26.907 1.00 59.84 70 ALA A N 1
ATOM 561 C CA . ALA A 1 70 ? -15.672 0.902 26.951 1.00 59.84 70 ALA A CA 1
ATOM 562 C C . ALA A 1 70 ? -15.979 -0.209 27.970 1.00 59.84 70 ALA A C 1
ATOM 564 O O . ALA A 1 70 ? -17.011 -0.157 28.633 1.00 59.84 70 ALA A O 1
ATOM 565 N N . ARG A 1 71 ? -15.071 -1.181 28.133 1.00 59.84 71 ARG A N 1
ATOM 566 C CA . ARG A 1 71 ? -15.223 -2.276 29.100 1.00 59.84 71 ARG A CA 1
ATOM 567 C C . ARG A 1 71 ? -15.103 -1.794 30.546 1.00 59.84 71 ARG A C 1
ATOM 569 O O . ARG A 1 71 ? -15.905 -2.203 31.373 1.00 59.84 71 ARG A O 1
ATOM 576 N N . LYS A 1 72 ? -14.151 -0.897 30.835 1.00 61.16 72 LYS A N 1
ATOM 577 C CA . LYS A 1 72 ? -13.987 -0.302 32.175 1.00 61.16 72 LYS A CA 1
ATOM 578 C C . LYS A 1 72 ? -15.188 0.541 32.598 1.00 61.16 72 LYS A C 1
ATOM 580 O O . LYS A 1 72 ? -15.642 0.410 33.722 1.00 61.16 72 LYS A O 1
ATOM 585 N N . LYS A 1 73 ? -15.749 1.333 31.681 1.00 56.38 73 LYS A N 1
ATOM 586 C CA . LYS A 1 73 ? -16.898 2.207 31.968 1.00 56.38 73 LYS A CA 1
ATOM 587 C C . LYS A 1 73 ? -18.213 1.452 32.233 1.00 56.38 73 LYS A C 1
ATOM 589 O O . LYS A 1 73 ? -19.145 2.038 32.754 1.00 56.38 73 LYS A O 1
ATOM 594 N N . SER A 1 74 ? -18.316 0.184 31.834 1.00 57.38 74 SER A N 1
ATOM 595 C CA . SER A 1 74 ? -19.507 -0.646 32.079 1.00 57.38 74 SER A CA 1
ATOM 596 C C . SER A 1 74 ? -19.426 -1.454 33.382 1.00 57.38 74 SER A C 1
ATOM 598 O O . SER A 1 74 ? -20.363 -2.192 33.678 1.00 57.38 74 SER A O 1
ATOM 600 N N . ALA A 1 75 ? -18.297 -1.382 34.093 1.00 56.41 75 ALA A N 1
ATOM 601 C CA . ALA A 1 75 ? -18.061 -2.061 35.366 1.00 56.41 75 ALA A CA 1
ATOM 602 C C . ALA A 1 75 ? -18.146 -1.110 36.581 1.00 56.41 75 ALA A C 1
ATOM 604 O O . ALA A 1 75 ? -17.994 -1.573 37.709 1.00 56.41 75 ALA A O 1
ATOM 605 N N . GLU A 1 76 ? -18.375 0.185 36.336 1.00 49.22 76 GLU A N 1
ATOM 606 C CA . GLU A 1 76 ? -18.791 1.206 37.313 1.00 49.22 76 GLU A CA 1
ATOM 607 C C . GLU A 1 76 ? -20.304 1.426 37.207 1.00 49.22 76 GLU A C 1
ATOM 609 O O . GLU A 1 76 ? -20.935 1.637 38.265 1.00 49.22 76 GLU A O 1
#

Radius of gyration: 18.69 Å; Cα contacts (8 Å, |Δi|>4): 11; chains: 1; bounding box: 35×10×59 Å

Solvent-accessible surface area (backbone atoms only — not comparable to full-atom values): 4421 Å² total; per-residue (Å²): 130,63,71,65,64,51,52,52,52,52,51,50,52,52,54,55,48,54,52,52,51,50,48,60,71,68,53,85,75,81,95,62,55,74,67,56,55,49,50,54,47,52,50,52,51,49,54,54,51,49,54,52,48,51,54,51,50,56,47,53,51,50,55,52,56,50,50,54,54,55,55,57,66,72,76,113